Protein 1ZHV (pdb70)

Foldseek 3Di:
DDAWEKEWEEAWKKKWKDALPDDDDPLQDDDDDWDWDHDPGTTIIMDHPVSDDPVIDIGTAKIKIDTDDQDPDDPDDPVCLLCVLQVVPPWDWDWDADPRGIMIMTGNVCVVVSVVSSVVSNYHYHYDYDHDDD

CATH classification: 3.30.2130.10

Radius of gyration: 15.48 Å; Cα contacts (8 Å, |Δi|>4): 241; chains: 1; bounding box: 35×39×34 Å

InterPro domains:
  IPR016540 Uncharacterised conserved protein UCP008459 [PIRSF008459] (4-125)
  IPR027795 CASTOR, ACT domain [PF13840] (59-120)
  IPR045865 ACT-like domain [SSF55021] (4-58)
  IPR045865 ACT-like domain [SSF55021] (62-125)
  IPR049447 A9CJY8-like, N-terminal domain [PF21631] (12-56)
  IPR051719 Cytosolic arginine sensor for mTORC1 [PTHR31131] (32-124)

Solvent-accessible surface area: 8028 Å² total; per-residue (Å²): 127,42,180,10,91,0,88,10,38,62,26,54,2,0,21,1,112,9,69,31,107,77,78,97,22,108,46,0,106,38,51,58,20,43,18,56,68,113,59,131,96,58,0,16,0,2,0,36,49,137,54,17,46,188,131,27,159,59,58,70,29,16,9,0,0,63,7,27,38,126,68,111,63,94,118,48,38,30,44,117,15,0,38,46,23,0,62,103,84,75,6,42,58,56,48,25,77,67,210,123,14,17,28,0,0,0,88,45,122,18,47,138,116,0,16,93,44,0,54,132,43,21,11,56,34,86,88,158,72,174,136,142,133,229

Structure (mmCIF, N/CA/C/O backbone):
data_1ZHV
#
_entry.id   1ZHV
#
_cell.length_a   52.122
_cell.length_b   76.445
_cell.length_c   62.044
_cell.angle_alpha   90.00
_cell.angle_beta   90.00
_cell.angle_gamma   90.00
#
_symmetry.space_group_name_H-M   'C 2 2 21'
#
loop_
_entity.id
_entity.type
_entity.pdbx_description
1 polymer 'hypothetical protein Atu0741'
2 water water
#
loop_
_atom_site.group_PDB
_atom_site.id
_atom_site.type_symbol
_atom_site.label_atom_id
_atom_site.label_alt_id
_atom_site.label_comp_id
_atom_site.label_asym_id
_atom_site.label_entity_id
_atom_site.label_seq_id
_atom_site.pdbx_PDB_ins_code
_atom_site.Cartn_x
_atom_site.Cartn_y
_atom_site.Cartn_z
_atom_site.occupancy
_atom_site.B_iso_or_equiv
_atom_site.auth_seq_id
_atom_site.auth_comp_id
_atom_site.auth_asym_id
_atom_site.auth_atom_id
_atom_site.pdbx_PDB_model_num
ATOM 1 N N . ALA A 1 1 ? 15.594 -3.052 50.617 1.00 30.16 2 ALA A N 1
ATOM 2 C CA . ALA A 1 1 ? 16.100 -1.758 50.076 1.00 30.13 2 ALA A CA 1
ATOM 3 C C . ALA A 1 1 ? 15.034 -0.677 50.183 1.00 28.41 2 ALA A C 1
ATOM 4 O O . ALA A 1 1 ? 13.851 -0.931 49.956 1.00 30.18 2 ALA A O 1
ATOM 6 N N . PRO A 1 2 ? 15.439 0.551 50.540 1.00 26.83 3 PRO A N 1
ATOM 7 C CA . PRO A 1 2 ? 14.473 1.645 50.662 1.00 24.55 3 PRO A CA 1
ATOM 8 C C . PRO A 1 2 ? 13.865 1.992 49.304 1.00 23.02 3 PRO A C 1
ATOM 9 O O . PRO A 1 2 ? 14.561 1.986 48.289 1.00 23.13 3 PRO A O 1
ATOM 13 N N . ARG A 1 3 ? 12.566 2.272 49.286 1.00 21.20 4 ARG A N 1
ATOM 14 C CA . ARG A 1 3 ? 11.889 2.660 48.052 1.00 19.95 4 ARG A CA 1
ATOM 15 C C . ARG A 1 3 ? 11.787 4.174 48.121 1.00 17.46 4 ARG A C 1
ATOM 16 O O . ARG A 1 3 ? 11.094 4.719 48.981 1.00 18.32 4 ARG A O 1
ATOM 24 N N . ILE A 1 4 ? 12.483 4.850 47.218 1.00 16.08 5 ILE A N 1
ATOM 25 C CA . ILE A 1 4 ? 12.491 6.304 47.207 1.00 15.52 5 ILE A CA 1
ATOM 26 C C . ILE A 1 4 ? 11.607 6.890 46.120 1.00 14.84 5 ILE A C 1
ATOM 27 O O . ILE A 1 4 ? 11.471 6.323 45.037 1.00 14.91 5 ILE A O 1
ATOM 32 N N . LYS A 1 5 ? 10.999 8.028 46.429 1.00 15.07 6 LYS A N 1
ATOM 33 C CA . LYS A 1 5 ? 10.151 8.733 45.483 1.00 15.65 6 LYS A CA 1
ATOM 34 C C . LYS A 1 5 ? 11.014 9.836 44.878 1.00 14.47 6 LYS A C 1
ATOM 35 O O . LYS A 1 5 ? 11.575 10.658 45.605 1.00 15.68 6 LYS A O 1
ATOM 41 N N . LEU A 1 6 ? 11.150 9.834 43.556 1.00 12.32 7 LEU A N 1
ATOM 42 C CA . LEU A 1 6 ? 11.950 10.851 42.882 1.00 14.36 7 LEU A CA 1
ATOM 43 C C . LEU A 1 6 ? 11.083 11.707 41.977 1.00 12.84 7 LEU A C 1
ATOM 44 O O . LEU A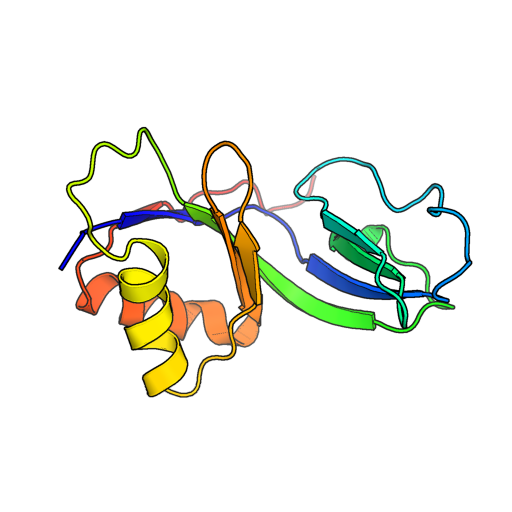 1 6 ? 10.316 11.195 41.161 1.00 16.68 7 LEU A O 1
ATOM 49 N N . LYS A 1 7 ? 11.222 13.019 42.114 1.00 9.34 8 LYS A N 1
ATOM 50 C CA . LYS A 1 7 ? 10.439 13.958 41.326 1.00 8.01 8 LYS A CA 1
ATOM 51 C C . LYS A 1 7 ? 11.331 14.686 40.334 1.00 9.07 8 LYS A C 1
ATOM 52 O O . LYS A 1 7 ? 12.285 15.361 40.717 1.00 7.55 8 LYS A O 1
ATOM 58 N N . ILE A 1 8 ? 11.016 14.558 39.052 1.00 7.90 9 ILE A N 1
ATOM 59 C CA . ILE A 1 8 ? 11.824 15.217 38.045 1.00 9.25 9 ILE A CA 1
ATOM 60 C C . ILE A 1 8 ? 11.558 16.718 38.060 1.00 10.75 9 ILE A C 1
ATOM 61 O O . ILE A 1 8 ? 10.457 17.163 38.398 1.00 11.16 9 ILE A O 1
ATOM 66 N N . LEU A 1 9 ? 12.588 17.496 37.743 1.00 10.01 10 LEU A N 1
ATOM 67 C CA . LEU A 1 9 ? 12.452 18.944 37.654 1.00 11.82 10 LEU A CA 1
ATOM 68 C C . LEU A 1 9 ? 12.457 19.304 36.176 1.00 11.57 10 LEU A C 1
ATOM 69 O O . LEU A 1 9 ? 13.063 18.608 35.356 1.00 13.14 10 LEU A O 1
ATOM 74 N N . ASN A 1 10 ? 11.772 20.393 35.850 1.00 14.61 11 ASN A N 1
ATOM 75 C CA . ASN A 1 10 ? 11.710 20.880 34.484 1.00 17.36 11 ASN A CA 1
ATOM 76 C C . ASN A 1 10 ? 13.018 21.596 34.161 1.00 16.28 11 ASN A C 1
ATOM 77 O O . ASN A 1 10 ? 13.712 22.058 35.071 1.00 17.41 11 ASN A O 1
ATOM 82 N N . GLY A 1 11 ? 13.364 21.666 32.877 1.00 16.71 12 GLY A N 1
ATOM 83 C CA . GLY A 1 11 ? 14.566 22.379 32.478 1.00 16.23 12 GLY A CA 1
ATOM 84 C C . GLY A 1 11 ? 15.834 21.578 32.263 1.00 16.67 12 GLY A C 1
ATOM 85 O O . GLY A 1 11 ? 16.003 20.468 32.773 1.00 15.88 12 GLY A O 1
ATOM 86 N N . SER A 1 12 ? 16.739 22.169 31.493 1.00 15.00 13 SER A N 1
ATOM 87 C CA . SER A 1 12 ? 18.018 21.563 31.186 1.00 15.27 13 SER A CA 1
ATOM 88 C C . SER A 1 12 ? 19.064 22.228 32.072 1.00 13.06 13 SER A C 1
ATOM 89 O O . SER A 1 12 ? 19.140 23.457 32.143 1.00 14.70 13 SER A O 1
ATOM 92 N N . TYR A 1 13 ? 19.854 21.409 32.757 1.00 10.78 14 TYR A N 1
ATOM 93 C CA . TYR A 1 13 ? 20.889 21.916 33.646 1.00 9.87 14 TYR A CA 1
ATOM 94 C C . TYR A 1 13 ? 22.310 21.726 33.136 1.00 9.59 14 TYR A C 1
ATOM 95 O O . TYR A 1 13 ? 22.578 20.904 32.258 1.00 10.58 14 TYR A O 1
ATOM 104 N N . GLY A 1 14 ? 23.224 22.510 33.697 1.00 10.08 15 GLY A N 1
ATOM 105 C CA . GLY A 1 14 ? 24.618 22.410 33.316 1.00 10.16 15 GLY A CA 1
ATOM 106 C C . GLY A 1 14 ? 25.479 22.605 34.545 1.00 8.40 15 GLY A C 1
ATOM 107 O O . GLY A 1 14 ? 25.025 23.192 35.528 1.00 8.25 15 GLY A O 1
ATOM 108 N N . ILE A 1 15 ? 26.709 22.100 34.496 1.00 8.95 16 ILE A N 1
ATOM 109 C CA . ILE A 1 15 ? 27.652 22.234 35.603 1.00 9.58 16 ILE A CA 1
ATOM 110 C C . ILE A 1 15 ? 28.768 23.159 35.130 1.00 9.19 16 ILE A C 1
ATOM 111 O O . ILE A 1 15 ? 29.595 22.769 34.300 1.00 9.98 16 ILE A O 1
ATOM 116 N N . ALA A 1 16 ? 28.787 24.380 35.647 1.00 7.84 17 ALA A N 1
ATOM 117 C CA . ALA A 1 16 ? 29.814 25.327 35.244 1.00 9.73 17 ALA A CA 1
ATOM 118 C C . ALA A 1 16 ? 31.027 25.314 36.152 1.00 10.62 17 ALA A C 1
ATOM 119 O O . ALA A 1 16 ? 30.922 25.037 37.345 1.00 9.39 17 ALA A O 1
ATOM 121 N N . ARG A 1 17 ? 32.197 25.589 35.584 1.00 10.28 18 ARG A N 1
ATOM 122 C CA . ARG A 1 17 ? 33.391 25.646 36.407 1.00 11.77 18 ARG A CA 1
ATOM 123 C C . ARG A 1 17 ? 34.020 27.027 36.300 1.00 11.62 18 ARG A C 1
ATOM 124 O O . ARG A 1 17 ? 34.383 27.473 35.212 1.00 12.33 18 ARG A O 1
ATOM 132 N N . LEU A 1 18 ? 34.137 27.693 37.446 1.00 10.41 19 LEU A N 1
ATOM 133 C CA . LEU A 1 18 ? 34.719 29.032 37.535 1.00 13.60 19 LEU A CA 1
ATOM 134 C C . LEU A 1 18 ? 35.974 28.987 38.387 1.00 13.35 19 LEU A C 1
ATOM 135 O O . LEU A 1 18 ? 36.262 27.967 39.012 1.00 15.89 19 LEU A O 1
ATOM 140 N N . SER A 1 19 ? 36.700 30.104 38.420 1.00 14.00 20 SER A N 1
ATOM 141 C CA . SER A 1 19 ? 37.926 30.228 39.204 1.00 15.81 20 SER A CA 1
ATOM 142 C C . SER A 1 19 ? 37.645 30.093 40.700 1.00 14.25 20 SER A C 1
ATOM 143 O O . SER A 1 19 ? 36.675 30.650 41.219 1.00 12.90 20 SER A O 1
ATOM 146 N N . ALA A 1 20 ? 38.514 29.368 41.393 1.00 14.13 21 ALA A N 1
ATOM 147 C CA . ALA A 1 20 ? 38.367 29.153 42.826 1.00 14.43 21 ALA A CA 1
ATOM 148 C C . ALA A 1 20 ? 38.182 30.431 43.645 1.00 14.63 21 ALA A C 1
ATOM 149 O O . ALA A 1 20 ? 37.533 30.406 44.688 1.00 16.37 21 ALA A O 1
ATOM 151 N N . SER A 1 21 ? 38.739 31.548 43.185 1.00 15.22 22 SER A N 1
ATOM 152 C CA . SER A 1 21 ? 38.622 32.796 43.937 1.00 15.52 22 SER A CA 1
ATOM 153 C C . SER A 1 21 ? 37.637 33.812 43.383 1.00 14.56 22 SER A C 1
ATOM 154 O O . SER A 1 21 ? 37.452 34.882 43.961 1.00 15.44 22 SER A O 1
ATOM 157 N N . GLU A 1 22 ? 36.996 33.469 42.275 1.00 13.33 23 GLU A N 1
ATOM 158 C CA . GLU A 1 22 ? 36.043 34.359 41.633 1.00 13.07 23 GLU A CA 1
ATOM 159 C C . GLU A 1 22 ? 34.797 34.583 42.486 1.00 12.58 23 GLU A C 1
ATOM 160 O O . GLU A 1 22 ? 34.361 33.689 43.207 1.00 13.55 23 GLU A O 1
ATOM 166 N N . ALA A 1 23 ? 34.225 35.779 42.406 1.00 12.21 24 ALA A N 1
ATOM 167 C CA . ALA A 1 23 ? 33.015 36.069 43.167 1.00 11.20 24 ALA A CA 1
ATOM 168 C C . ALA A 1 23 ? 31.875 35.276 42.539 1.00 11.84 24 ALA A C 1
ATOM 169 O O . ALA A 1 23 ? 31.956 34.876 41.375 1.00 12.38 24 ALA A O 1
ATOM 171 N N . ILE A 1 24 ? 30.824 35.027 43.309 1.00 11.79 25 ILE A N 1
ATOM 172 C CA . ILE A 1 24 ? 29.680 34.304 42.773 1.00 11.44 25 ILE A CA 1
ATOM 173 C C . ILE A 1 24 ? 29.082 35.205 41.697 1.00 12.04 25 ILE A C 1
ATOM 174 O O . ILE A 1 24 ? 28.748 36.360 41.965 1.00 12.64 25 ILE A O 1
ATOM 179 N N . PRO A 1 25 ? 28.951 34.694 40.462 1.00 13.14 26 PRO A N 1
ATOM 180 C CA . PRO A 1 25 ? 28.391 35.491 39.369 1.00 12.70 26 PRO A CA 1
ATOM 181 C C . PRO A 1 25 ? 26.917 35.818 39.568 1.00 12.39 26 PRO A C 1
ATOM 182 O O . PRO A 1 25 ? 26.190 35.086 40.246 1.00 13.07 26 PRO A O 1
ATOM 186 N N . ALA A 1 26 ? 26.488 36.925 38.968 1.00 13.26 27 ALA A N 1
ATOM 187 C CA . ALA A 1 26 ? 25.109 37.377 39.074 1.00 14.63 27 ALA A CA 1
ATOM 188 C C . ALA A 1 26 ? 24.130 36.412 38.421 1.00 14.17 27 ALA A C 1
ATOM 189 O O . ALA A 1 26 ? 22.952 36.395 38.765 1.00 14.82 27 ALA A O 1
ATOM 191 N N . TRP A 1 27 ? 24.617 35.611 37.479 1.00 12.38 28 TRP A N 1
ATOM 192 C CA . TRP A 1 27 ? 23.755 34.666 36.780 1.00 12.42 28 TRP A CA 1
ATOM 193 C C . TRP A 1 27 ? 23.559 33.337 37.500 1.00 12.12 28 TRP A C 1
ATOM 194 O O . TRP A 1 27 ? 22.734 32.527 37.085 1.00 13.16 28 TRP A O 1
ATOM 205 N N . ALA A 1 28 ? 24.304 33.115 38.577 1.00 13.30 29 ALA A N 1
ATOM 206 C CA . ALA A 1 28 ? 24.223 31.852 39.305 1.00 15.55 29 ALA A CA 1
ATOM 207 C C . ALA A 1 28 ? 22.894 31.598 39.997 1.00 17.42 29 ALA A C 1
ATOM 208 O O . ALA A 1 28 ? 22.227 30.594 39.732 1.00 16.18 29 ALA A O 1
ATOM 210 N N . ASP A 1 29 ? 22.511 32.500 40.891 1.00 20.24 30 ASP A N 1
ATOM 211 C CA . ASP A 1 29 ? 21.266 32.335 41.616 1.00 26.53 30 ASP A CA 1
ATOM 212 C C . ASP A 1 29 ? 20.096 32.846 40.783 1.00 27.78 30 ASP A C 1
ATOM 213 O O . ASP A 1 29 ? 20.133 33.951 40.236 1.00 30.68 30 ASP A O 1
ATOM 218 N N . GLY A 1 30 ? 19.055 32.030 40.695 1.00 28.87 31 GLY A N 1
ATOM 219 C CA . GLY A 1 30 ? 17.878 32.401 39.935 1.00 24.89 31 GLY A CA 1
ATOM 220 C C . GLY A 1 30 ? 16.828 31.353 40.211 1.00 23.23 31 GLY A C 1
ATOM 221 O O . GLY A 1 30 ? 16.820 30.744 41.284 1.00 23.85 31 GLY A O 1
ATOM 222 N N . GLY A 1 31 ? 15.941 31.132 39.252 1.00 19.96 32 GLY A N 1
ATOM 223 C CA . GLY A 1 31 ? 14.908 30.135 39.443 1.00 17.67 32 GLY A CA 1
ATOM 224 C C . GLY A 1 31 ? 15.442 28.734 39.220 1.00 16.00 32 GLY A C 1
ATOM 225 O O . GLY A 1 31 ? 16.510 28.553 38.630 1.00 16.63 32 GLY A O 1
ATOM 226 N N . GLY A 1 32 ? 14.696 27.741 39.692 1.00 14.70 33 GLY A N 1
ATOM 227 C CA . GLY A 1 32 ? 15.106 26.360 39.528 1.00 12.96 33 GLY A CA 1
ATOM 228 C C . GLY A 1 32 ? 16.093 25.897 40.581 1.00 11.47 33 GLY A C 1
ATOM 229 O O . GLY A 1 32 ? 16.252 26.531 41.624 1.00 14.71 33 GLY A O 1
ATOM 230 N N . PHE A 1 33 ? 16.757 24.782 40.300 1.00 10.21 34 PHE A N 1
ATOM 231 C CA . PHE A 1 33 ? 17.742 24.214 41.211 1.00 9.13 34 PHE A CA 1
ATOM 232 C C . PHE A 1 33 ? 19.069 24.939 41.031 1.00 8.49 34 PHE A C 1
ATOM 233 O O . PHE A 1 33 ? 19.533 25.123 39.908 1.00 8.94 34 PHE A O 1
ATOM 241 N N . VAL A 1 34 ? 19.669 25.353 42.143 1.00 6.60 35 VAL A N 1
ATOM 242 C CA . VAL A 1 34 ? 20.948 26.056 42.119 1.00 7.91 35 VAL A CA 1
ATOM 243 C C . VAL A 1 34 ? 21.891 25.492 43.174 1.00 8.36 35 VAL A C 1
ATOM 244 O O . VAL A 1 34 ? 21.523 25.376 44.340 1.00 10.40 35 VAL A O 1
ATOM 248 N N . SER A 1 35 ? 23.103 25.131 42.767 1.00 7.27 36 SER A N 1
ATOM 249 C CA . SER A 1 35 ? 24.084 24.628 43.716 1.00 5.98 36 SER A CA 1
ATOM 250 C C . SER A 1 35 ? 25.418 25.284 43.413 1.00 8.17 36 SER A C 1
ATOM 251 O O . SER A 1 35 ? 26.023 25.028 42.375 1.00 7.54 36 SER A O 1
ATOM 254 N N . ILE A 1 36 ? 25.851 26.144 44.327 1.00 6.83 37 ILE A N 1
ATOM 255 C CA . ILE A 1 36 ? 27.106 26.882 44.214 1.00 6.44 37 ILE A CA 1
ATOM 256 C C . ILE A 1 36 ? 28.074 26.322 45.254 1.00 6.22 37 ILE A C 1
ATOM 257 O O . ILE A 1 36 ? 27.866 26.493 46.463 1.00 6.01 37 ILE A O 1
ATOM 262 N N . THR A 1 37 ? 29.130 25.656 44.798 1.00 5.92 38 THR A N 1
ATOM 263 C 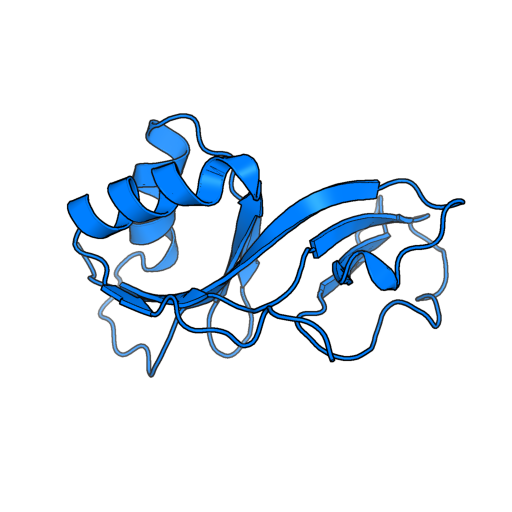CA . THR A 1 37 ? 30.089 25.056 45.712 1.00 5.47 38 THR A CA 1
ATOM 264 C C . THR A 1 37 ? 31.512 25.553 45.485 1.00 6.33 38 THR A C 1
ATOM 265 O O . THR A 1 37 ? 32.049 25.459 44.379 1.00 7.84 38 THR A O 1
ATOM 269 N N . ARG A 1 38 ? 32.113 26.100 46.537 1.00 6.54 39 ARG A N 1
ATOM 270 C CA . ARG A 1 38 ? 33.478 26.590 46.442 1.00 7.84 39 ARG A CA 1
ATOM 271 C C . ARG A 1 38 ? 34.396 25.680 47.250 1.00 11.13 39 ARG A C 1
ATOM 272 O O . ARG A 1 38 ? 34.107 25.346 48.403 1.00 10.54 39 ARG A O 1
ATOM 280 N N . THR A 1 39 ? 35.492 25.263 46.621 1.00 12.70 40 THR A N 1
ATOM 281 C CA . THR A 1 39 ? 36.472 24.398 47.261 1.00 14.46 40 THR A CA 1
ATOM 282 C C . THR A 1 39 ? 37.830 25.071 47.128 1.00 17.55 40 THR A C 1
ATOM 283 O O . THR A 1 39 ? 37.926 26.186 46.617 1.00 16.90 40 THR A O 1
ATOM 287 N N . ASP A 1 40 ? 38.878 24.393 47.573 1.00 21.55 41 ASP A N 1
ATOM 288 C CA . ASP A 1 40 ? 40.214 24.965 47.506 1.00 24.37 41 ASP A CA 1
ATOM 289 C C . ASP A 1 40 ? 40.757 24.992 46.080 1.00 24.55 41 ASP A C 1
ATOM 290 O O . ASP A 1 40 ? 41.819 25.564 45.827 1.00 26.49 41 ASP A O 1
ATOM 295 N N . ASP A 1 41 ? 40.021 24.395 45.148 1.00 23.09 42 ASP A N 1
ATOM 296 C CA . ASP A 1 41 ? 40.462 24.345 43.758 1.00 22.29 42 ASP A CA 1
ATOM 2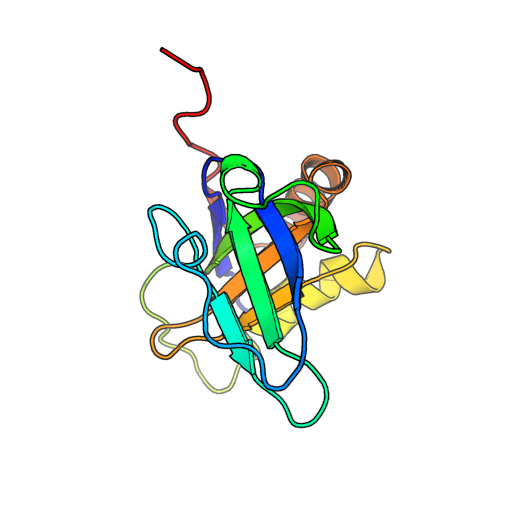97 C C . ASP A 1 41 ? 39.462 24.824 42.716 1.00 19.64 42 ASP A C 1
ATOM 298 O O . ASP A 1 41 ? 39.836 25.020 41.563 1.00 17.60 42 ASP A O 1
ATOM 303 N N . GLU A 1 42 ? 38.200 25.013 43.096 1.00 16.89 43 GLU A N 1
ATOM 304 C CA . GLU A 1 42 ? 37.200 25.423 42.112 1.00 14.31 43 GLU A CA 1
ATOM 305 C C . GLU A 1 42 ? 35.982 26.124 42.703 1.00 12.06 43 GLU A C 1
ATOM 306 O O . GLU A 1 42 ? 35.754 26.110 43.917 1.00 10.37 43 GLU A O 1
ATOM 312 N N . LEU A 1 43 ? 35.212 26.743 41.813 1.00 11.10 44 LEU A N 1
ATOM 313 C CA . LEU A 1 43 ? 33.937 27.362 42.155 1.00 10.74 44 LEU A CA 1
ATOM 314 C C . LEU A 1 43 ? 33.033 26.679 41.132 1.00 10.28 44 LEU A C 1
ATOM 315 O O . LEU A 1 43 ? 33.070 26.985 39.936 1.00 13.32 44 LEU A O 1
ATOM 320 N N . SER A 1 44 ? 32.251 25.720 41.611 1.00 8.58 45 SER A N 1
ATOM 321 C CA . SER A 1 44 ? 31.363 24.934 40.766 1.00 7.79 45 SER A CA 1
ATOM 322 C C . SER A 1 44 ? 29.936 25.441 40.882 1.00 9.61 45 SER A C 1
ATOM 323 O O . SER A 1 44 ? 29.465 25.703 41.979 1.00 8.88 45 SER A O 1
ATOM 326 N N . ILE A 1 45 ? 29.250 25.580 39.753 1.00 7.16 46 ILE A N 1
ATOM 327 C CA . ILE A 1 45 ? 27.874 26.064 39.770 1.00 7.57 46 ILE A CA 1
ATOM 328 C C . ILE A 1 45 ? 26.925 25.230 38.922 1.00 6.98 46 ILE A C 1
ATOM 329 O O . ILE A 1 45 ? 27.119 25.080 37.717 1.00 6.98 46 ILE A O 1
ATOM 334 N N . VAL A 1 46 ? 25.899 24.677 39.560 1.00 6.69 47 VAL A N 1
ATOM 335 C CA . VAL A 1 46 ? 24.887 23.920 38.841 1.00 7.66 47 VAL A CA 1
ATOM 336 C C . VAL A 1 46 ? 23.661 24.818 38.778 1.00 8.22 47 VAL A C 1
ATOM 337 O O . VAL A 1 46 ? 23.212 25.327 39.802 1.00 7.75 47 VAL A O 1
ATOM 341 N N . CYS A 1 47 ? 23.135 25.033 37.578 1.00 6.28 48 CYS A N 1
ATOM 342 C CA . CYS A 1 47 ? 21.941 25.851 37.407 1.00 8.34 48 CYS A CA 1
ATOM 343 C C . CYS A 1 47 ? 21.409 25.649 36.001 1.00 9.48 48 CYS A C 1
ATOM 344 O O . CYS A 1 47 ? 22.017 24.943 35.197 1.00 8.26 48 CYS A O 1
ATOM 347 N N . LEU A 1 48 ? 20.264 26.252 35.710 1.00 10.37 49 LEU A N 1
ATOM 348 C CA . LEU A 1 48 ? 19.676 26.124 34.385 1.00 10.97 49 LEU A CA 1
ATOM 349 C C . LEU A 1 48 ? 20.678 26.611 33.345 1.00 11.98 49 LEU A C 1
ATOM 350 O O . LEU A 1 48 ? 21.251 27.692 33.476 1.00 10.25 49 LEU A O 1
ATOM 355 N N . ILE A 1 49 ? 20.898 25.786 32.324 1.00 12.82 50 ILE A N 1
ATOM 356 C CA . ILE A 1 49 ? 21.836 26.090 31.248 1.00 15.26 50 ILE A CA 1
ATOM 357 C C . ILE A 1 49 ? 21.607 27.462 30.627 1.00 16.07 50 ILE A C 1
ATOM 358 O O . ILE A 1 49 ? 22.556 28.133 30.219 1.00 16.20 50 ILE A O 1
ATOM 363 N N . ASP A 1 50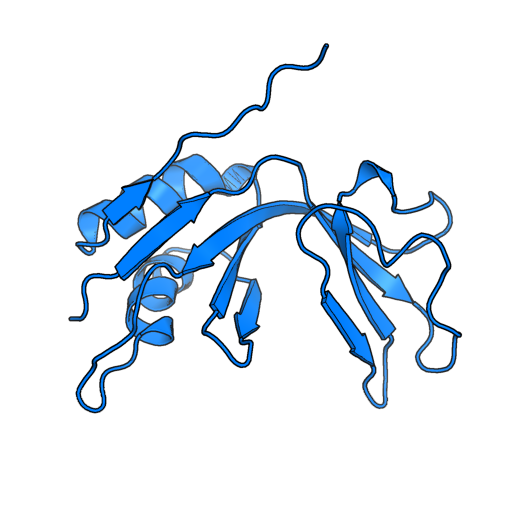 ? 20.346 27.868 30.557 1.00 17.24 51 ASP A N 1
ATOM 364 C CA . ASP A 1 50 ? 19.981 29.156 29.978 1.00 18.60 51 ASP A CA 1
ATOM 365 C C . ASP A 1 50 ? 20.738 30.327 30.593 1.00 17.83 51 ASP A C 1
ATOM 366 O O . ASP A 1 50 ? 20.999 31.325 29.918 1.00 17.75 51 ASP A O 1
ATOM 371 N N . ARG A 1 51 ? 21.086 30.207 31.870 1.00 14.75 52 ARG A N 1
ATOM 372 C CA . ARG A 1 51 ? 21.797 31.276 32.568 1.00 14.35 52 ARG A CA 1
ATOM 373 C C . ARG A 1 51 ? 23.317 31.193 32.490 1.00 13.71 52 ARG A C 1
ATOM 374 O O . ARG A 1 51 ? 24.005 32.123 32.904 1.00 13.34 52 ARG A O 1
ATOM 382 N N . ILE A 1 52 ? 23.848 30.088 31.979 1.00 14.07 53 ILE A N 1
ATOM 383 C CA . ILE A 1 52 ? 25.296 29.937 31.896 1.00 15.09 53 ILE A CA 1
ATOM 384 C C . ILE A 1 52 ? 25.839 30.602 30.633 1.00 15.50 53 ILE A C 1
ATOM 385 O O . ILE A 1 52 ? 25.468 30.230 29.519 1.00 15.32 53 ILE A O 1
ATOM 390 N N . PRO A 1 53 ? 26.713 31.613 30.799 1.00 16.63 54 PRO A N 1
ATOM 391 C CA . PRO A 1 53 ? 27.334 32.367 29.703 1.00 18.39 54 PRO A CA 1
ATOM 392 C C . PRO A 1 53 ? 28.254 31.526 28.818 1.00 18.20 54 PRO A C 1
AT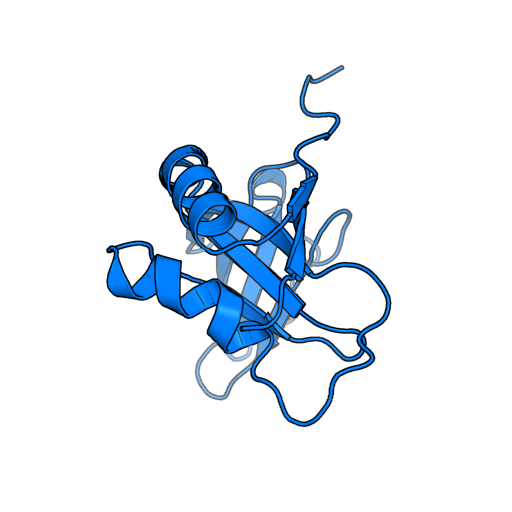OM 393 O O . PRO A 1 53 ? 28.730 30.465 29.224 1.00 19.18 54 PRO A O 1
ATOM 397 N N . GLN A 1 54 ? 28.520 32.028 27.614 1.00 20.07 55 GLN A N 1
ATOM 398 C CA . GLN A 1 54 ? 29.369 31.334 26.644 1.00 21.32 55 GLN A CA 1
ATOM 399 C C . GLN A 1 54 ? 30.869 31.445 26.929 1.00 21.35 55 GLN A C 1
ATOM 400 O O . GLN A 1 54 ? 31.674 30.773 26.284 1.00 21.94 55 GLN A O 1
ATOM 406 N N . ASP A 1 55 ? 31.246 32.301 27.876 1.00 20.18 56 ASP A N 1
ATOM 407 C CA . ASP A 1 55 ? 32.654 32.485 28.234 1.00 22.12 56 ASP A CA 1
ATOM 408 C C . ASP A 1 55 ? 33.022 31.656 29.469 1.00 20.63 56 ASP A C 1
ATOM 409 O O . ASP A 1 55 ? 34.097 31.838 30.042 1.00 19.94 56 ASP A O 1
ATOM 414 N N . VAL A 1 56 ? 32.131 30.747 29.875 1.00 19.85 57 VAL A N 1
ATOM 415 C CA . VAL A 1 56 ? 32.379 29.896 31.045 1.00 19.11 57 VAL A CA 1
ATOM 416 C C . VAL A 1 56 ? 32.431 28.404 30.694 1.00 17.79 57 VAL A C 1
ATOM 417 O O . VAL A 1 56 ? 31.612 27.903 29.918 1.00 17.63 57 VAL A O 1
ATOM 421 N N . ARG A 1 57 ? 33.415 27.705 31.256 1.00 16.63 58 ARG A N 1
ATOM 422 C CA . ARG A 1 57 ? 33.554 26.273 31.025 1.00 14.78 58 ARG A CA 1
ATOM 423 C C . ARG A 1 57 ? 32.336 25.594 31.618 1.00 12.98 58 ARG A C 1
ATOM 424 O O . ARG A 1 57 ? 31.908 25.922 32.727 1.00 11.66 58 ARG A O 1
ATOM 432 N N . VAL A 1 58 ? 31.775 24.642 30.888 1.00 11.17 59 VAL A N 1
ATOM 433 C CA . VAL A 1 58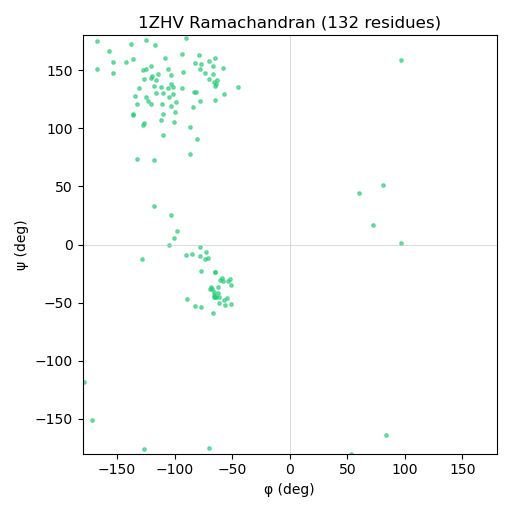 ? 30.581 23.978 31.368 1.00 11.12 59 VAL A CA 1
ATOM 434 C C . VAL A 1 58 ? 30.408 22.569 30.835 1.00 11.63 59 VAL A C 1
ATOM 435 O O . VAL A 1 58 ? 30.827 22.247 29.726 1.00 12.85 59 VAL A O 1
ATOM 439 N N . ASP A 1 59 ? 29.803 21.730 31.666 1.00 11.89 60 ASP A N 1
ATOM 440 C CA . ASP A 1 59 ? 29.495 20.347 31.326 1.00 12.16 60 ASP A CA 1
ATOM 441 C C . ASP A 1 59 ? 27.971 20.436 31.226 1.00 13.61 60 ASP A C 1
ATOM 442 O O . ASP A 1 59 ? 27.269 20.340 32.232 1.00 11.95 60 ASP A O 1
ATOM 447 N N . PRO A 1 60 ? 27.438 20.644 30.010 1.00 14.32 61 PRO A N 1
ATOM 448 C CA . PRO A 1 60 ? 25.987 20.759 29.845 1.00 13.39 61 PRO A CA 1
ATOM 449 C C . PRO A 1 60 ? 25.200 19.485 29.573 1.00 12.88 61 PRO A C 1
ATOM 450 O O . PRO A 1 60 ? 25.762 18.397 29.455 1.00 13.46 61 PRO A O 1
ATOM 454 N N . GLY A 1 61 ? 23.884 19.657 29.490 1.00 12.24 62 GLY A N 1
ATOM 455 C CA . GLY A 1 61 ? 22.989 18.556 29.189 1.00 12.48 62 GLY A CA 1
ATOM 456 C C . GLY A 1 61 ? 22.610 17.650 30.338 1.00 11.98 62 GLY A C 1
ATOM 457 O O . GLY A 1 61 ? 22.716 16.429 30.216 1.00 13.05 62 GLY A O 1
ATOM 458 N N . TRP A 1 62 ? 22.158 18.229 31.446 1.00 10.87 63 TRP A N 1
ATOM 459 C CA . TRP A 1 62 ? 21.767 17.427 32.602 1.00 11.32 63 TRP A CA 1
ATOM 460 C C . TRP A 1 62 ? 20.314 17.629 33.011 1.00 11.70 63 TRP A C 1
ATOM 461 O O . TRP A 1 62 ? 19.720 18.681 32.768 1.00 11.98 63 TRP A O 1
ATOM 472 N N . SER A 1 63 ? 19.755 16.601 33.643 1.00 11.61 64 SER A N 1
ATOM 473 C CA . SER A 1 63 ? 18.380 16.613 34.137 1.00 9.96 64 SER A CA 1
ATOM 474 C C . SER A 1 63 ? 18.467 16.408 35.645 1.00 10.12 64 SER A C 1
ATOM 475 O O . SER A 1 63 ? 19.327 15.663 36.124 1.00 9.52 64 SER A O 1
ATOM 478 N N . CYS A 1 64 ? 17.571 17.056 36.383 1.00 10.06 65 CYS A N 1
ATOM 479 C CA . CYS A 1 64 ? 17.579 16.989 37.839 1.00 11.01 65 CYS A CA 1
ATOM 480 C C . CYS A 1 64 ? 16.345 16.346 38.462 1.00 11.08 65 CYS A C 1
ATOM 481 O O . CYS A 1 64 ? 15.221 16.540 37.992 1.00 10.96 65 CYS A O 1
ATOM 484 N N . PHE A 1 65 ? 16.578 15.581 39.527 1.00 10.51 66 PHE A N 1
ATOM 485 C CA . PHE A 1 65 ? 15.519 14.905 40.282 1.00 10.91 66 PHE A CA 1
ATOM 486 C C . PHE A 1 65 ? 15.647 15.272 41.749 1.00 10.56 66 PHE A C 1
ATOM 487 O O . PHE A 1 65 ? 16.753 15.384 42.273 1.00 10.10 66 PHE A O 1
ATOM 495 N N . LYS A 1 66 ? 14.511 15.436 42.414 1.00 9.71 67 LYS A N 1
ATOM 496 C CA . LYS A 1 66 ? 14.510 15.736 43.835 1.00 9.38 67 LYS A CA 1
ATOM 497 C C . LYS A 1 66 ? 14.084 14.480 44.586 1.00 10.12 67 LYS A C 1
ATOM 498 O O . LYS A 1 66 ? 13.139 13.805 44.172 1.00 9.61 67 LYS A O 1
ATOM 504 N N . PHE A 1 67 ? 14.797 14.142 45.660 1.00 9.01 68 PHE A N 1
ATOM 505 C CA . PHE A 1 67 ? 14.406 12.997 46.486 1.00 11.20 68 PHE A CA 1
ATOM 506 C C . PHE A 1 67 ? 13.241 13.581 47.294 1.00 13.68 68 PHE A C 1
ATOM 507 O O . PHE A 1 67 ? 13.411 14.586 47.991 1.00 13.36 68 PHE A O 1
ATOM 515 N N . GLN A 1 68 ? 12.076 12.943 47.209 1.00 16.14 69 GLN A N 1
ATOM 516 C CA . GLN A 1 68 ? 10.854 13.427 47.862 1.00 21.60 69 GLN A CA 1
ATOM 517 C C . GLN A 1 68 ? 10.386 12.989 49.248 1.00 24.54 69 GLN A C 1
ATOM 518 O O . GLN A 1 68 ? 10.811 11.969 49.809 1.00 26.86 69 GLN A O 1
ATOM 524 N N . GLY A 1 69 ? 9.461 13.812 49.749 1.00 29.19 70 GLY A N 1
ATOM 525 C CA . GLY A 1 69 ? 8.808 13.627 51.034 1.00 31.61 70 GLY A CA 1
ATOM 526 C C . GLY A 1 69 ? 9.669 13.452 52.268 1.00 33.66 70 GLY A C 1
ATOM 527 O O . GLY A 1 69 ? 10.904 13.473 52.189 1.00 34.28 70 GLY A O 1
ATOM 528 N N . PRO A 1 70 ? 9.025 13.279 53.450 1.00 34.51 71 PRO A N 1
ATOM 529 C CA . PRO A 1 70 ? 9.724 13.090 54.724 1.00 34.96 71 PRO A CA 1
ATOM 530 C C . PRO A 1 70 ? 10.629 11.870 54.639 1.00 35.08 71 PRO A C 1
ATOM 531 O O . PRO A 1 70 ? 10.337 10.931 53.895 1.00 36.86 71 PRO A O 1
ATOM 535 N N . PHE A 1 71 ? 11.715 11.865 55.402 1.00 34.98 72 PHE A N 1
ATOM 536 C CA . PHE A 1 71 ? 12.611 10.719 55.375 1.00 33.66 72 PHE A CA 1
ATOM 537 C C . PHE A 1 71 ? 12.718 10.010 56.722 1.00 34.46 72 PHE A C 1
ATOM 538 O O . PHE A 1 71 ? 13.727 10.126 57.423 1.00 34.08 72 PHE A O 1
ATOM 546 N N . ALA A 1 72 ? 11.670 9.290 57.098 1.00 35.85 73 ALA A N 1
ATOM 547 C CA . ALA A 1 72 ? 11.721 8.541 58.339 1.00 36.85 73 ALA A CA 1
ATOM 548 C C . ALA A 1 72 ? 12.345 7.217 57.936 1.00 37.73 73 ALA A C 1
ATOM 549 O O . ALA A 1 72 ? 11.675 6.371 57.339 1.00 37.96 73 ALA A O 1
ATOM 551 N N . PHE A 1 73 ? 13.637 7.060 58.218 1.00 38.37 74 PHE A N 1
ATOM 552 C CA . PHE A 1 73 ? 14.340 5.822 57.889 1.00 39.03 74 PHE A CA 1
ATOM 553 C C . PHE A 1 73 ? 14.992 5.243 59.141 1.00 39.25 74 PHE A C 1
ATOM 554 O O . PHE A 1 73 ? 14.943 5.843 60.217 1.00 39.93 74 PHE A O 1
ATOM 556 N N . ASP A 1 74 ? 15.595 4.068 59.003 1.00 39.35 75 ASP A N 1
ATOM 557 C CA . ASP A 1 74 ? 16.246 3.429 60.136 1.00 39.07 75 ASP A CA 1
ATOM 558 C C . ASP A 1 74 ? 17.639 2.945 59.755 1.00 39.18 75 ASP A C 1
ATOM 559 O O . ASP A 1 74 ? 17.870 1.746 59.586 1.00 39.58 75 ASP A O 1
ATOM 561 N N . GLU A 1 75 ? 18.564 3.892 59.619 1.00 38.95 76 GLU A N 1
ATOM 562 C CA . GLU A 1 75 ? 19.944 3.585 59.261 1.00 38.22 76 GLU A CA 1
ATOM 563 C C . GLU A 1 75 ? 20.051 2.875 57.910 1.00 37.77 76 GLU A C 1
ATOM 564 O O . GLU A 1 75 ? 20.789 1.897 57.773 1.00 38.56 76 GLU A O 1
ATOM 566 N N . THR A 1 76 ? 19.315 3.369 56.918 1.00 35.86 77 THR A N 1
ATOM 567 C CA . THR A 1 76 ? 19.338 2.789 55.576 1.00 33.95 77 THR A CA 1
ATOM 568 C C . THR A 1 76 ? 19.936 3.793 54.591 1.00 31.24 77 THR A C 1
ATOM 569 O O . THR A 1 76 ? 19.762 4.999 54.743 1.00 33.03 77 THR A O 1
ATOM 571 N N . GLY A 1 77 ? 20.641 3.291 53.583 1.00 27.98 78 GLY A N 1
ATOM 572 C CA . GLY A 1 77 ? 21.256 4.174 52.610 1.00 20.16 78 GLY A CA 1
ATOM 573 C C . GLY A 1 77 ? 20.305 4.684 51.544 1.00 15.83 78 GLY A C 1
ATOM 574 O O . GLY A 1 77 ? 20.145 4.053 50.503 1.00 13.37 78 GLY A O 1
ATOM 575 N N . ILE A 1 78 ? 19.673 5.825 51.804 1.00 13.59 79 ILE A N 1
ATOM 576 C CA . ILE A 1 78 ? 18.744 6.425 50.850 1.00 11.45 79 ILE A CA 1
ATOM 577 C C . ILE A 1 78 ? 19.454 6.770 49.540 1.00 9.12 79 ILE A C 1
ATOM 578 O O . ILE A 1 78 ? 18.987 6.405 48.459 1.00 8.91 79 ILE A O 1
ATOM 583 N N . VAL A 1 79 ? 20.579 7.472 49.625 1.00 8.24 80 VAL A N 1
ATOM 584 C CA . VAL A 1 79 ? 21.314 7.825 48.417 1.00 8.54 80 VAL A CA 1
ATOM 585 C C . VAL A 1 79 ? 21.847 6.558 47.753 1.00 8.22 80 VAL A C 1
ATOM 586 O O . VAL A 1 79 ? 21.739 6.389 46.540 1.00 6.49 80 VAL A O 1
ATOM 590 N N . LEU A 1 80 ? 22.416 5.661 48.552 1.00 8.65 81 LEU A N 1
ATOM 591 C CA . LEU A 1 80 ? 22.949 4.414 48.022 1.00 9.32 81 LEU A CA 1
ATOM 592 C C . LEU A 1 80 ? 21.903 3.640 47.219 1.00 7.79 81 LEU A C 1
ATOM 593 O O . LEU A 1 80 ? 22.184 3.166 46.117 1.00 7.88 81 LEU A O 1
ATOM 598 N N . SER A 1 81 ? 20.698 3.529 47.771 1.00 9.17 82 SER A N 1
ATOM 599 C CA . SER A 1 81 ? 19.625 2.780 47.122 1.00 9.31 82 SER A CA 1
ATOM 600 C C . SER A 1 81 ? 19.288 3.324 45.741 1.00 9.20 82 SER A C 1
ATOM 601 O O . SER A 1 81 ? 18.852 2.580 44.859 1.00 10.79 82 SER A O 1
ATOM 604 N N . VAL A 1 82 ? 19.506 4.619 45.549 1.00 8.77 83 VAL A N 1
ATOM 605 C CA . VAL A 1 82 ? 19.207 5.248 44.274 1.00 8.47 83 VAL A CA 1
ATOM 606 C C . VAL A 1 82 ? 20.376 5.201 43.291 1.00 8.23 83 VAL A C 1
ATOM 607 O O . VAL A 1 82 ? 20.200 4.835 42.134 1.00 10.12 83 VAL A O 1
ATOM 611 N N . ILE A 1 83 ? 21.577 5.539 43.747 1.00 7.29 84 ILE A N 1
ATOM 612 C CA . ILE A 1 83 ? 22.709 5.535 42.828 1.00 9.59 84 ILE A CA 1
ATOM 613 C C . ILE A 1 83 ? 23.284 4.163 42.491 1.00 8.14 84 ILE A C 1
ATOM 614 O O . ILE A 1 83 ? 23.908 3.999 41.444 1.00 10.83 84 ILE A O 1
ATOM 619 N N . SER A 1 84 ? 23.067 3.168 43.347 1.00 9.39 85 SER A N 1
ATOM 620 C CA . SER A 1 84 ? 23.609 1.837 43.066 1.00 10.32 85 SER A CA 1
ATOM 621 C C . SER A 1 84 ? 23.148 1.286 41.712 1.00 10.28 85 SER A C 1
ATOM 622 O O . SER A 1 84 ? 23.970 0.856 40.899 1.00 9.49 85 SER A O 1
ATOM 625 N N . PRO A 1 85 ? 21.830 1.284 41.449 1.00 10.14 86 PRO A N 1
ATOM 626 C CA . PRO A 1 85 ? 21.380 0.759 40.152 1.00 10.30 86 PRO A CA 1
ATOM 627 C C . PRO A 1 85 ? 21.845 1.575 38.950 1.00 10.79 86 PRO A C 1
ATOM 628 O O . PRO A 1 85 ? 21.931 1.061 37.835 1.00 12.08 86 PRO A O 1
ATOM 632 N N . LEU A 1 86 ? 22.155 2.846 39.171 1.00 9.02 87 LEU A N 1
ATOM 633 C CA . LEU A 1 86 ? 22.615 3.694 38.080 1.00 8.69 87 LEU A CA 1
ATOM 634 C C . LEU A 1 86 ? 24.110 3.508 37.817 1.00 9.30 87 LEU A C 1
ATOM 635 O O . LEU A 1 86 ? 24.529 3.224 36.692 1.00 10.62 87 LEU A O 1
ATOM 640 N N . SER A 1 87 ? 24.912 3.649 38.868 1.00 10.05 88 SER A N 1
ATOM 641 C CA . SER A 1 87 ? 26.359 3.519 38.752 1.00 11.05 88 SER A CA 1
ATOM 642 C C . SER A 1 87 ? 26.823 2.143 38.292 1.00 12.12 88 SER A C 1
ATOM 643 O O . SER A 1 87 ? 27.791 2.037 37.536 1.00 16.05 88 SER A O 1
ATOM 646 N N . THR A 1 88 ? 26.137 1.097 38.741 1.00 11.08 89 THR A N 1
ATOM 647 C CA . THR A 1 88 ? 26.499 -0.265 38.359 1.00 14.52 89 THR A CA 1
ATOM 648 C C . THR A 1 88 ? 26.098 -0.544 36.916 1.00 14.74 89 THR A C 1
ATOM 649 O O . THR A 1 88 ? 26.523 -1.539 36.330 1.00 16.50 89 THR A O 1
ATOM 653 N N . ASN A 1 89 ? 25.297 0.341 36.334 1.00 13.39 90 ASN A N 1
ATOM 654 C CA . ASN A 1 89 ? 24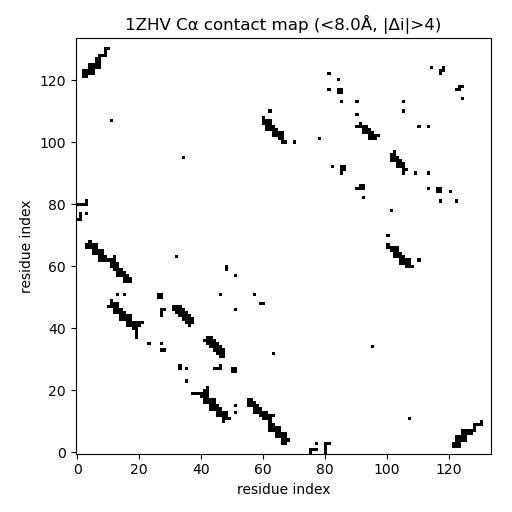.859 0.148 34.957 1.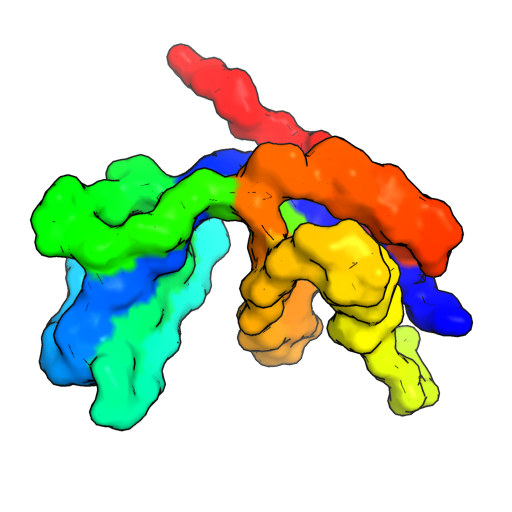00 15.15 90 ASN A CA 1
ATOM 655 C C . ASN A 1 89 ? 25.289 1.234 33.968 1.00 15.78 90 ASN A C 1
ATOM 656 O O . ASN A 1 89 ? 24.574 1.547 33.016 1.00 18.43 90 ASN A O 1
ATOM 661 N N . GLY A 1 90 ? 26.467 1.804 34.204 1.00 15.31 91 GLY A N 1
ATOM 662 C CA . GLY A 1 90 ? 27.013 2.809 33.307 1.00 15.12 91 GLY A CA 1
ATOM 663 C C . GLY A 1 90 ? 26.402 4.197 33.270 1.00 16.72 91 GLY A C 1
ATOM 664 O O . GLY A 1 90 ? 26.639 4.947 32.320 1.00 18.28 91 GLY A O 1
ATOM 665 N N . ILE A 1 91 ? 25.622 4.557 34.282 1.00 13.49 92 ILE A N 1
ATOM 666 C CA . ILE A 1 91 ? 25.016 5.882 34.301 1.00 13.59 92 ILE A CA 1
ATOM 667 C C . ILE A 1 91 ? 25.760 6.792 35.274 1.00 13.05 92 ILE A C 1
ATOM 668 O O . ILE A 1 91 ? 25.835 6.509 36.466 1.00 12.54 92 ILE A O 1
ATOM 673 N N . GLY A 1 92 ? 26.325 7.875 34.753 1.00 12.56 93 GLY A N 1
ATOM 674 C CA . GLY A 1 92 ? 27.040 8.806 35.604 1.00 12.59 93 GLY A CA 1
ATOM 675 C C . GLY A 1 92 ? 26.058 9.540 36.490 1.00 12.60 93 GLY A C 1
ATOM 676 O O . GLY A 1 92 ? 24.949 9.874 36.059 1.00 12.27 93 GLY A O 1
ATOM 677 N N . ILE A 1 93 ? 26.458 9.785 37.733 1.00 11.38 94 ILE A N 1
ATOM 678 C CA . ILE A 1 93 ? 25.602 10.482 38.686 1.00 11.66 94 ILE A CA 1
ATOM 679 C C . ILE A 1 93 ? 26.262 11.715 39.292 1.00 10.72 94 ILE A C 1
ATOM 680 O O . ILE A 1 93 ? 27.484 11.788 39.422 1.00 12.84 94 ILE A O 1
ATOM 685 N N . PHE A 1 94 ? 25.429 12.681 39.660 1.00 8.61 95 PHE A N 1
ATOM 686 C CA . PHE A 1 94 ? 25.884 13.932 40.259 1.00 9.21 95 PHE A CA 1
ATOM 687 C C . PHE A 1 94 ? 24.909 14.145 41.410 1.00 7.65 95 PHE A C 1
ATOM 688 O O . PHE A 1 94 ? 23.724 14.379 41.194 1.00 9.68 95 PHE A O 1
ATOM 696 N N . VAL A 1 95 ? 25.409 14.053 42.636 1.00 7.55 96 VAL A N 1
ATOM 697 C CA . VAL A 1 95 ? 24.554 14.181 43.806 1.00 8.71 96 VAL A CA 1
ATOM 698 C C . VAL A 1 95 ? 24.795 15.428 44.621 1.00 8.81 96 VAL A C 1
ATOM 699 O O . VAL A 1 95 ? 25.931 15.792 44.889 1.00 8.59 96 VAL A O 1
ATOM 703 N N . VAL A 1 96 ? 23.713 16.084 45.013 1.00 6.59 97 VAL A N 1
ATOM 704 C CA . VAL A 1 96 ? 23.823 17.262 45.853 1.00 7.91 97 VAL A CA 1
ATOM 705 C C . VAL A 1 96 ? 22.919 17.080 47.062 1.00 6.95 97 VAL A C 1
ATOM 706 O O . VAL A 1 96 ? 21.695 17.215 46.972 1.00 7.49 97 VAL A O 1
ATOM 710 N N . SER A 1 97 ? 23.523 16.744 48.195 1.00 7.59 98 SER A N 1
ATOM 711 C CA . SER A 1 97 ? 22.773 16.587 49.430 1.00 7.47 98 SER A CA 1
ATOM 712 C C . SER A 1 97 ? 22.501 17.988 49.961 1.00 7.17 98 SER A C 1
ATOM 713 O O . SER A 1 97 ? 23.261 18.921 49.702 1.00 8.18 98 SER A O 1
ATOM 716 N N . THR A 1 98 ? 21.396 18.131 50.676 1.00 5.58 99 THR A N 1
ATOM 717 C CA . THR A 1 98 ? 21.024 19.403 51.275 1.00 7.74 99 THR A CA 1
ATOM 718 C C . THR A 1 98 ? 20.506 19.099 52.669 1.00 7.74 99 THR A C 1
ATOM 719 O O . THR A 1 98 ? 20.330 17.937 53.041 1.00 8.05 99 THR A O 1
ATOM 723 N N . PHE A 1 99 ? 20.253 20.146 53.438 1.00 7.11 100 PHE A N 1
ATOM 724 C CA . PHE A 1 99 ? 19.729 19.965 54.783 1.00 8.65 100 PHE A CA 1
ATOM 725 C C . PHE A 1 99 ? 18.493 19.049 54.753 1.00 10.01 100 PHE A C 1
ATOM 726 O O . PHE A 1 99 ? 18.430 18.059 55.486 1.00 11.74 100 PHE A O 1
ATOM 734 N N . ASP A 1 100 ? 17.531 19.362 53.885 1.00 9.41 101 ASP A N 1
ATOM 735 C CA . ASP A 1 100 ? 16.301 18.568 53.780 1.00 10.26 101 ASP A CA 1
ATOM 736 C C . ASP A 1 100 ? 16.466 17.166 53.210 1.00 11.50 101 ASP A C 1
ATOM 737 O O . ASP A 1 100 ? 15.779 16.236 53.633 1.00 12.91 101 ASP A O 1
ATOM 742 N N . GLY A 1 101 ? 17.351 17.007 52.236 1.00 9.32 102 GLY A N 1
ATOM 743 C CA . GLY A 1 101 ? 17.517 15.693 51.644 1.00 10.22 102 GLY A CA 1
ATOM 744 C C . GLY A 1 101 ? 18.574 15.643 50.565 1.00 7.75 102 GLY A C 1
ATOM 745 O O . GLY A 1 101 ? 19.744 15.909 50.828 1.00 10.44 102 GLY A O 1
ATOM 746 N N . ASP A 1 102 ? 18.166 15.304 49.346 1.00 8.69 103 ASP A N 1
ATOM 747 C CA . ASP A 1 102 ? 19.112 15.205 48.242 1.00 9.06 103 ASP A CA 1
ATOM 748 C C . ASP A 1 102 ? 18.469 15.454 46.894 1.00 8.56 103 ASP A C 1
ATOM 749 O O . ASP A 1 102 ? 17.263 15.284 46.716 1.00 8.00 103 ASP A O 1
ATOM 754 N N . HIS A 1 103 ? 19.312 15.852 45.949 1.00 8.02 104 HIS A N 1
ATOM 755 C CA . HIS A 1 103 ? 18.914 16.036 44.564 1.00 8.59 104 HIS A CA 1
ATOM 756 C C . HIS A 1 103 ? 19.920 15.219 43.766 1.00 7.86 104 HIS A C 1
ATOM 757 O O . HIS A 1 103 ? 21.063 15.041 44.187 1.00 6.53 104 HIS A O 1
ATOM 764 N N . LEU A 1 104 ? 19.485 14.702 42.626 1.00 6.74 105 LEU A N 1
ATOM 765 C CA . LEU A 1 104 ? 20.337 13.887 41.770 1.00 8.34 105 LEU A CA 1
ATOM 766 C C . LEU A 1 104 ? 20.245 14.382 40.342 1.00 8.65 105 LEU A C 1
ATOM 767 O O . LEU A 1 104 ? 19.153 14.654 39.855 1.00 7.25 105 LEU A O 1
ATOM 772 N N . LEU A 1 105 ? 21.384 14.519 39.678 1.00 7.35 106 LEU A N 1
ATOM 773 C CA . LEU A 1 105 ? 21.361 14.900 38.280 1.00 7.11 106 LEU A CA 1
ATOM 774 C C . LEU A 1 105 ? 22.042 13.799 37.477 1.00 7.97 106 LEU A C 1
ATOM 775 O O . LEU A 1 105 ? 22.993 13.167 37.938 1.00 7.61 106 LEU A O 1
ATOM 780 N N . VAL A 1 106 ? 21.508 13.547 36.291 1.00 8.15 107 VAL A N 1
ATOM 781 C CA . VAL A 1 106 ? 22.070 12.569 35.377 1.00 9.63 107 VAL A CA 1
ATOM 782 C C . VAL A 1 106 ? 22.031 13.270 34.032 1.00 9.29 107 VAL A C 1
ATOM 783 O O . VAL A 1 106 ? 21.287 14.237 33.860 1.00 9.69 107 VAL A O 1
ATOM 787 N N . ARG A 1 107 ? 22.838 12.808 33.085 1.00 11.47 108 ARG A N 1
ATOM 788 C CA . ARG A 1 107 ? 22.828 13.425 31.770 1.00 11.49 108 ARG A CA 1
ATOM 789 C C . ARG A 1 107 ? 21.448 13.202 31.178 1.00 12.07 108 ARG A C 1
ATOM 790 O O . ARG A 1 107 ? 20.845 12.136 31.355 1.00 11.99 108 ARG A O 1
ATOM 798 N N . SER A 1 108 ? 20.940 14.211 30.484 1.00 11.04 109 SER A N 1
ATOM 799 C CA . SER A 1 108 ? 19.620 14.116 29.892 1.00 12.91 109 SER A CA 1
ATOM 800 C C . SER A 1 108 ? 19.464 12.962 28.921 1.00 12.91 109 SER A C 1
ATOM 801 O O . SER A 1 108 ? 18.381 12.405 28.797 1.00 13.61 109 SER A O 1
ATOM 804 N N . ASN A 1 109 ? 20.538 12.597 28.237 1.00 13.93 110 ASN A N 1
ATOM 805 C CA . ASN A 1 109 ? 20.464 11.490 27.297 1.00 16.44 110 ASN A CA 1
ATOM 806 C C . ASN A 1 109 ? 20.323 10.154 28.027 1.00 16.68 110 ASN A C 1
ATOM 807 O O . ASN A 1 109 ? 20.018 9.134 27.405 1.00 18.47 110 ASN A O 1
ATOM 812 N N . ASP A 1 110 ? 20.534 10.164 29.344 1.00 13.51 111 ASP A N 1
ATOM 813 C CA . ASP A 1 110 ? 20.407 8.956 30.165 1.00 12.86 111 ASP A CA 1
ATOM 814 C C . ASP A 1 110 ? 19.073 8.908 30.910 1.00 12.10 111 ASP A C 1
ATOM 815 O O . ASP A 1 110 ? 18.835 8.002 31.710 1.00 11.29 111 ASP A O 1
ATOM 820 N N . LEU A 1 111 ? 18.201 9.870 30.632 1.00 12.96 112 LEU A N 1
ATOM 821 C CA . LEU A 1 111 ? 16.915 9.958 31.314 1.00 12.29 112 LEU A CA 1
ATOM 822 C C . LEU A 1 111 ? 16.030 8.717 31.203 1.00 11.83 112 LEU A C 1
ATOM 823 O O . LEU A 1 111 ? 15.495 8.236 32.209 1.00 11.81 112 LEU A O 1
ATOM 828 N N . GLU A 1 112 ? 15.877 8.192 29.993 1.00 13.16 113 GLU A N 1
ATOM 829 C CA . GLU A 1 112 ? 15.040 7.015 29.779 1.00 12.74 113 GLU A CA 1
ATOM 830 C C . GLU A 1 112 ? 15.600 5.771 30.464 1.00 11.66 113 GLU A C 1
ATOM 831 O O . GLU A 1 112 ? 14.861 5.014 31.091 1.00 11.14 113 GLU A O 1
ATOM 837 N N . LYS A 1 113 ? 16.908 5.561 30.351 1.00 9.90 114 LYS A N 1
ATOM 838 C CA . LYS A 1 113 ? 17.532 4.408 30.993 1.00 9.55 114 LYS A CA 1
ATOM 839 C C . LYS A 1 113 ? 17.476 4.559 32.511 1.00 8.63 114 LYS A C 1
ATOM 840 O O . LYS A 1 113 ? 17.240 3.592 33.230 1.00 8.62 114 LYS A O 1
ATOM 846 N N . THR A 1 114 ? 17.668 5.784 32.991 1.00 9.28 115 THR A N 1
ATOM 847 C CA . THR A 1 114 ? 17.634 6.040 34.423 1.00 8.96 115 THR A CA 1
ATOM 848 C C . THR A 1 114 ? 16.266 5.686 34.994 1.00 8.47 115 THR A C 1
ATOM 849 O O . THR A 1 114 ? 16.163 5.028 36.033 1.00 7.68 115 THR A O 1
ATOM 853 N N . ALA A 1 115 ? 15.212 6.112 34.309 1.00 7.80 116 ALA A N 1
ATOM 854 C CA . ALA A 1 115 ? 13.863 5.814 34.773 1.00 8.72 116 ALA A CA 1
ATOM 855 C C . ALA A 1 115 ? 13.586 4.311 34.799 1.00 9.07 116 ALA A C 1
ATOM 856 O O . ALA A 1 115 ? 12.984 3.810 35.753 1.00 8.82 116 ALA A O 1
ATOM 858 N N . ASP A 1 116 ? 14.035 3.583 33.773 1.00 7.46 117 ASP A N 1
ATOM 859 C CA . ASP A 1 116 ? 13.814 2.137 33.733 1.00 6.42 117 ASP A CA 1
ATOM 860 C C . ASP A 1 116 ? 14.549 1.450 34.879 1.00 6.36 117 ASP A C 1
ATOM 861 O O . ASP A 1 116 ? 13.988 0.592 35.557 1.00 8.51 117 ASP A O 1
ATOM 866 N N . LEU A 1 117 ? 15.803 1.837 35.092 1.00 7.69 118 LEU A N 1
ATOM 867 C CA . LEU A 1 117 ? 16.612 1.240 36.144 1.00 9.08 118 LEU A CA 1
ATOM 868 C C . LEU A 1 117 ? 16.087 1.534 37.540 1.00 9.13 118 LEU A C 1
ATOM 869 O O . LEU A 1 117 ? 16.075 0.651 38.392 1.00 8.69 118 LEU A O 1
ATOM 874 N N . LEU A 1 118 ? 15.645 2.763 37.777 1.00 9.25 119 LEU A N 1
ATOM 875 C CA . LEU A 1 118 ? 15.135 3.110 39.096 1.00 8.57 119 LEU A CA 1
ATOM 876 C C . LEU A 1 118 ? 13.808 2.414 39.392 1.00 8.68 119 LEU A C 1
ATOM 877 O O . LEU A 1 118 ? 13.570 1.979 40.518 1.00 8.63 119 LEU A O 1
ATOM 882 N N . ALA A 1 119 ? 12.945 2.300 38.390 1.00 7.88 120 ALA A N 1
ATOM 883 C CA . ALA A 1 119 ? 11.667 1.626 38.602 1.00 8.85 120 ALA A CA 1
ATOM 884 C C . ALA A 1 119 ? 11.905 0.151 38.918 1.00 10.83 120 ALA A C 1
ATOM 885 O O . ALA A 1 119 ? 11.307 -0.403 39.840 1.00 9.68 120 ALA A O 1
ATOM 887 N N . ASN A 1 120 ? 12.790 -0.489 38.161 1.00 9.83 121 ASN A N 1
ATOM 888 C CA . ASN A 1 120 ? 13.081 -1.899 38.398 1.00 10.58 121 ASN A CA 1
ATOM 889 C C . ASN A 1 120 ? 13.639 -2.101 39.807 1.00 10.47 121 ASN A C 1
ATOM 890 O O . ASN A 1 120 ? 13.421 -3.143 40.430 1.00 11.26 121 ASN A O 1
ATOM 895 N N . ALA A 1 121 ? 14.339 -1.085 40.312 1.00 9.79 122 ALA A N 1
ATOM 896 C CA . ALA A 1 121 ? 14.928 -1.135 41.649 1.00 10.27 122 ALA A CA 1
ATOM 897 C C . ALA A 1 121 ? 13.892 -0.880 42.751 1.00 10.98 122 ALA A C 1
ATOM 898 O O . ALA A 1 121 ? 14.213 -0.912 43.941 1.00 13.31 122 ALA A O 1
ATOM 900 N N . GLY A 1 122 ? 12.653 -0.618 42.346 1.00 11.17 123 GLY A N 1
ATOM 901 C CA . GLY A 1 122 ? 11.585 -0.401 43.305 1.00 10.45 123 GLY A CA 1
ATOM 902 C C . GLY A 1 122 ? 11.249 1.032 43.663 1.00 9.97 123 GLY A C 1
ATOM 903 O O . GLY A 1 122 ? 10.378 1.274 44.501 1.00 11.66 123 GLY A O 1
ATOM 904 N N . HIS A 1 123 ? 11.932 1.990 43.050 1.00 7.29 124 HIS A N 1
ATOM 905 C CA . HIS A 1 123 ? 11.663 3.388 43.345 1.00 9.45 124 HIS A CA 1
ATOM 906 C C . HIS A 1 123 ? 10.471 3.912 42.563 1.00 11.86 124 HIS A C 1
ATOM 907 O O . HIS A 1 123 ? 10.111 3.366 41.520 1.00 12.48 124 HIS A O 1
ATOM 914 N N . SER A 1 124 ? 9.857 4.966 43.089 1.00 14.10 125 SER A N 1
ATOM 915 C CA . SER A 1 124 ? 8.703 5.592 42.457 1.00 16.72 125 SER A CA 1
ATOM 916 C C . SER A 1 124 ? 9.175 6.867 41.773 1.00 16.76 125 SER A C 1
ATOM 917 O O . SER A 1 124 ? 9.982 7.609 42.327 1.00 19.36 125 SER A O 1
ATOM 920 N N . LEU A 1 125 ? 8.678 7.127 40.573 1.00 15.57 126 LEU A N 1
ATOM 921 C CA . LEU A 1 125 ? 9.094 8.324 39.866 1.00 16.06 126 LEU A CA 1
ATOM 922 C C . LEU A 1 125 ? 7.932 9.206 39.438 1.00 14.84 126 LEU A C 1
ATOM 923 O O . LEU A 1 125 ? 6.982 8.742 38.809 1.00 17.07 126 LEU A O 1
ATOM 928 N N . LEU A 1 126 ? 8.005 10.479 39.805 1.00 13.36 127 LEU A N 1
ATOM 929 C CA . LEU A 1 126 ? 6.990 11.447 39.411 1.00 13.41 127 LEU A CA 1
ATOM 930 C C . LEU A 1 126 ? 7.645 12.167 38.240 1.00 13.43 127 LEU A C 1
ATOM 931 O O . LEU A 1 126 ? 8.558 12.974 38.429 1.00 14.46 127 LEU A O 1
ATOM 936 N N . LEU A 1 127 ? 7.186 11.868 37.027 1.00 14.06 128 LEU A N 1
ATOM 937 C CA . LEU A 1 127 ? 7.789 12.448 35.833 1.00 13.21 128 LEU A CA 1
ATOM 938 C C . LEU A 1 127 ? 7.007 13.588 35.175 1.00 15.60 128 LEU A C 1
ATOM 939 O O . LEU A 1 127 ? 7.158 13.834 33.974 1.00 16.38 128 LEU A O 1
ATOM 944 N N . GLU A 1 128 ? 6.194 14.290 35.958 1.00 17.06 129 GLU A N 1
ATOM 945 C CA . GLU A 1 128 ? 5.409 15.400 35.433 1.00 19.82 129 GLU A CA 1
ATOM 946 C C . GLU A 1 128 ? 6.125 16.732 35.608 1.00 21.81 129 GLU A C 1
ATOM 947 O O . GLU A 1 128 ? 6.673 17.035 36.666 1.00 21.11 129 GLU A O 1
ATOM 953 N N . HIS A 1 129 ? 6.116 17.534 34.558 1.00 24.30 130 HIS A N 1
ATOM 954 C CA . HIS A 1 129 ? 6.728 18.852 34.614 1.00 28.60 130 HIS A CA 1
ATOM 955 C C . HIS A 1 129 ? 6.283 19.664 33.382 1.00 30.35 130 HIS A C 1
ATOM 956 O O . HIS A 1 129 ? 5.930 19.094 32.343 1.00 32.25 130 HIS A O 1
ATOM 963 N N . HIS A 1 130 ? 6.236 20.990 33.555 1.00 31.00 131 HIS A N 1
ATOM 964 C CA . HIS A 1 130 ? 5.795 21.951 32.532 1.00 33.16 131 HIS A CA 1
ATOM 965 C C . HIS A 1 130 ? 6.949 22.354 31.624 1.00 34.14 131 HIS A C 1
ATOM 966 O O . HIS A 1 130 ? 7.525 23.421 31.772 1.00 34.83 131 HIS A O 1
ATOM 973 N N . HIS A 1 131 ? 7.279 21.462 30.693 1.00 31.00 132 HIS A N 1
ATOM 974 C CA . HIS A 1 131 ? 8.366 21.635 29.733 1.00 33.16 132 HIS A CA 1
ATOM 975 C C . HIS A 1 131 ? 8.042 22.567 28.566 1.00 34.14 132 HIS A C 1
ATOM 976 O O . HIS A 1 131 ? 8.793 23.505 28.300 1.00 34.83 132 HIS A O 1
ATOM 983 N N . HIS A 1 132 ? 6.943 22.297 27.865 1.00 31.00 133 HIS A N 1
ATOM 984 C CA . HIS A 1 132 ? 6.561 23.103 26.710 1.00 33.16 133 HIS A CA 1
ATOM 985 C C . HIS A 1 132 ? 6.686 24.610 26.967 1.00 34.14 133 HIS A C 1
ATOM 986 O O . HIS A 1 132 ? 6.301 25.108 28.024 1.00 34.83 133 HIS A O 1
ATOM 993 N N . HIS A 1 133 ? 7.259 25.321 26.002 1.00 31.00 134 HIS A N 1
ATOM 994 C CA . HIS A 1 133 ? 7.444 26.762 26.110 1.00 33.16 134 HIS A CA 1
ATOM 995 C C . HIS A 1 133 ? 6.126 27.504 26.020 1.00 34.14 134 HIS A C 1
ATOM 996 O O . HIS A 1 133 ? 5.067 26.883 25.960 1.00 34.83 134 HIS A O 1
ATOM 1003 N N . HIS A 1 134 ? 6.213 28.836 26.013 1.00 31.00 135 HIS A N 1
ATOM 1004 C CA . HIS A 1 134 ? 5.041 29.710 25.926 1.00 33.16 135 HIS A CA 1
ATOM 1005 C C . HIS A 1 134 ? 5.076 30.603 24.683 1.00 34.14 135 HIS A C 1
ATOM 1006 O O . HIS A 1 134 ? 5.889 30.330 23.770 1.00 34.83 135 HIS A O 1
#

Sequence (134 aa):
APRIKLKILNGSYGIARLSASEAIPAWADGGGFVSITRTDDELSIVCLIDRIPQDVRVDPGWSCFKFQGPFAFDETGIVLSVISPLSTNGIGIFVVSTFDGDHLLVRSNDLEKTADLLANAGHSLLLEHHHHHH

B-factor: mean 16.4, std 8.28, range [5.47, 39.93]

Nearest PDB structures (foldseek):
  1zhv-assembly1_A  TM=1.008E+00  e=2.682E-29  Agrobacterium fabrum str. C58
  1zvp-assembly2_B  TM=8.006E-01  e=2.107E-06  Vibrio cholerae
  1zvp-assembly1_A  TM=7.802E-01  e=7.992E-06  Vibrio cholerae
  1zvp-assembly1_D  TM=7.220E-01  e=2.239E-04  Vibrio cholerae
  5yei-assembly2_E  TM=7.039E-01  e=1.465E-03  Pseudomonas aeruginosa PAO1

Secondary structure (DSSP, 8-state):
----EEEE-SS-EEEEEE-TTPPPPTTTSSSS--EEEE-SS-EEEEEEGGGS-TTSEEEEEEEEEEE-S----SS--HHHHHHHHHHTTT---EEEE-SS-EEEEEEGGGHHHHHHHHHHTT-EEE-----S--

Organism: Agrobacterium fabrum (strain C58 / ATCC 33970) (NCBI:txid176299)